Protein AF-A0A3M1RI62-F1 (afdb_monomer)

Radius of gyration: 38.73 Å; Cα contacts (8 Å, |Δi|>4): 9; chains: 1; bounding box: 64×18×113 Å

Solvent-accessible surface area (backbone atoms only — not comparable to full-atom values): 6321 Å² total; per-residue (Å²): 114,68,69,62,51,54,53,49,51,53,51,50,53,51,52,52,53,52,50,53,51,50,51,52,50,46,65,70,42,49,65,57,56,53,47,48,55,53,47,53,53,50,50,52,55,50,50,55,50,49,52,53,49,50,53,52,48,51,54,48,51,54,51,52,51,51,50,50,51,51,52,52,52,51,50,50,54,51,50,52,54,50,50,62,62,50,67,80,51,90,53,68,67,59,55,54,52,48,54,50,53,53,50,52,52,50,51,53,51,50,52,67,73,76,107

Secondary structure (DSSP, 8-state):
-HHHHHHHHHHHHHHHHHHHHHHHHHHHHHHHHHHHHHHHHHHHHHHHHHHHHHHHHHHHHHHHHHHHHHHHHHHHHHHHHHHHHHTT---HHHHHHHHHHHHHHHHHHHHHHH-

Foldseek 3Di:
DVVVVVVVVVVVVVVVVVVVVVVVVCVVCVVVVVVVVVVVVVVVVVVVVVVVVVVVVVVVVVVLVVVLVVLVVVLVVVLVVLCVVCVPPPDPVSVVVSVVVNVVVVVVSVVSVVD

Structure (mmCIF, N/CA/C/O backbone):
data_AF-A0A3M1RI62-F1
#
_entry.id   AF-A0A3M1RI62-F1
#
loop_
_atom_site.group_PDB
_atom_site.id
_atom_site.type_symbol
_atom_site.label_atom_id
_atom_site.label_alt_id
_atom_site.label_comp_id
_atom_site.label_asym_id
_atom_site.label_entity_id
_atom_site.label_seq_id
_atom_site.pdbx_PDB_ins_code
_atom_site.Cartn_x
_atom_site.Cartn_y
_atom_site.Cartn_z
_atom_site.occupancy
_atom_site.B_iso_or_equiv
_atom_site.auth_seq_id
_atom_site.auth_comp_id
_atom_site.auth_asym_id
_atom_site.auth_atom_id
_atom_site.pdbx_PDB_model_num
ATOM 1 N N . MET A 1 1 ? -26.015 2.268 71.283 1.00 56.44 1 MET A N 1
ATOM 2 C CA . MET A 1 1 ? -26.265 1.114 70.390 1.00 56.44 1 MET A CA 1
ATOM 3 C C . MET A 1 1 ? -27.209 1.499 69.253 1.00 56.44 1 MET A C 1
ATOM 5 O O . MET A 1 1 ? -26.842 1.216 68.130 1.00 56.44 1 MET A O 1
ATOM 9 N N . ALA A 1 2 ? -28.299 2.242 69.504 1.00 60.59 2 ALA A N 1
ATOM 10 C CA . ALA A 1 2 ? -29.226 2.716 68.461 1.00 60.59 2 ALA A CA 1
ATOM 11 C C . ALA A 1 2 ? -28.600 3.607 67.356 1.00 60.59 2 ALA A C 1
ATOM 13 O O . ALA A 1 2 ? -28.844 3.355 66.186 1.00 60.59 2 ALA A O 1
ATOM 14 N N . GLU A 1 3 ? -27.728 4.571 67.689 1.00 62.69 3 GLU A N 1
ATOM 15 C CA . GLU A 1 3 ? -27.076 5.448 66.684 1.00 62.69 3 GLU A CA 1
ATOM 16 C C . GLU A 1 3 ? -26.204 4.694 65.666 1.00 62.69 3 GLU A C 1
ATOM 18 O O . GLU A 1 3 ? -26.090 5.096 64.516 1.00 62.69 3 GLU A O 1
ATOM 23 N N . VAL A 1 4 ? -25.572 3.591 66.075 1.00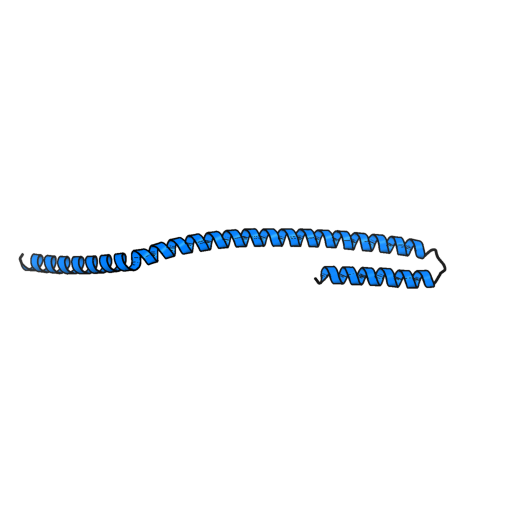 68.50 4 VAL A N 1
ATOM 24 C CA . VAL A 1 4 ? -24.705 2.801 65.181 1.00 68.50 4 VAL A CA 1
ATOM 25 C C . VAL A 1 4 ? -25.543 1.992 64.190 1.00 68.50 4 VAL A C 1
ATOM 27 O O . VAL A 1 4 ? -25.108 1.734 63.072 1.00 68.50 4 VAL A O 1
ATOM 30 N N . GLU A 1 5 ? -26.743 1.595 64.604 1.00 70.44 5 GLU A N 1
ATOM 31 C CA . GLU A 1 5 ? -27.704 0.863 63.783 1.00 70.44 5 GLU A CA 1
ATOM 32 C C . GLU A 1 5 ? -28.354 1.794 62.752 1.00 70.4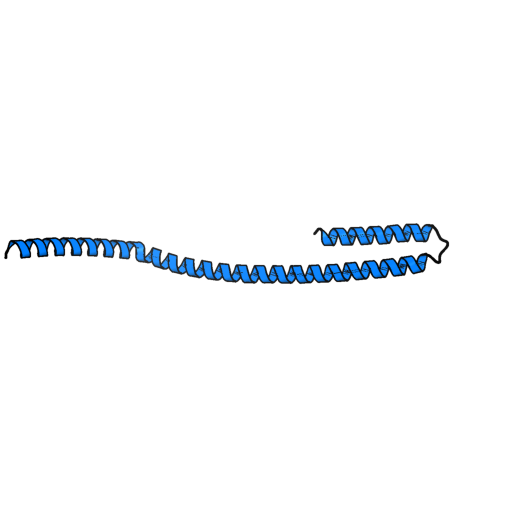4 5 GLU A C 1
ATOM 34 O O . GLU A 1 5 ? -28.408 1.457 61.576 1.00 70.44 5 GLU A O 1
ATOM 39 N N . GLU A 1 6 ? -28.696 3.016 63.160 1.00 72.56 6 GLU A N 1
ATOM 40 C CA . GLU A 1 6 ? -29.266 4.047 62.287 1.00 72.56 6 GLU A CA 1
ATOM 41 C C . GLU A 1 6 ? -28.271 4.514 61.204 1.00 72.56 6 GLU A C 1
ATOM 43 O O . GLU A 1 6 ? -28.617 4.570 60.026 1.00 72.56 6 GLU A O 1
ATOM 48 N N . ILE A 1 7 ? -26.997 4.728 61.565 1.00 76.81 7 ILE A N 1
ATOM 49 C CA . ILE A 1 7 ? -25.925 5.048 60.600 1.00 76.81 7 ILE A CA 1
ATOM 50 C C . ILE A 1 7 ? -25.687 3.884 59.629 1.00 76.81 7 ILE A C 1
ATOM 52 O O . ILE A 1 7 ? -25.430 4.091 58.444 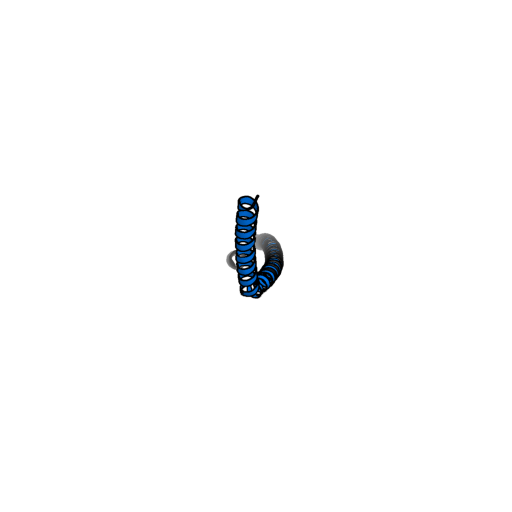1.00 76.81 7 ILE A O 1
ATOM 56 N N . LYS A 1 8 ? -25.751 2.640 60.115 1.00 81.81 8 LYS A N 1
ATOM 57 C CA . LYS A 1 8 ? -25.577 1.454 59.272 1.00 81.81 8 LYS A CA 1
ATOM 58 C C . LYS A 1 8 ? -26.711 1.336 58.251 1.00 81.81 8 LYS A C 1
ATOM 60 O O . LYS A 1 8 ? -26.431 1.043 57.091 1.00 81.81 8 LYS A O 1
ATOM 65 N N . ASP A 1 9 ? -27.948 1.584 58.662 1.00 85.06 9 ASP A N 1
ATOM 66 C CA . ASP A 1 9 ? -29.113 1.515 57.780 1.00 85.06 9 ASP A CA 1
ATOM 67 C C . ASP A 1 9 ? -29.098 2.640 56.731 1.00 85.06 9 ASP A C 1
ATOM 69 O O . ASP A 1 9 ? -29.396 2.396 55.562 1.00 85.06 9 ASP A O 1
ATOM 73 N N . GLU A 1 10 ? -28.647 3.844 57.096 1.00 83.75 10 GLU A N 1
ATOM 74 C CA . GLU A 1 10 ? -28.483 4.966 56.161 1.00 83.75 10 GLU A CA 1
ATOM 75 C C . GLU A 1 10 ? -27.386 4.696 55.111 1.00 83.75 10 GLU A C 1
ATOM 77 O O . GLU A 1 10 ? -27.559 4.967 53.916 1.00 83.75 10 GLU A O 1
ATOM 82 N N . VAL A 1 11 ? -26.271 4.084 55.526 1.00 85.50 11 VAL A N 1
ATOM 83 C CA . VAL A 1 11 ? -25.201 3.659 54.611 1.00 85.50 11 VAL A CA 1
ATOM 84 C C . VAL A 1 11 ? -25.682 2.545 53.680 1.00 85.50 11 VAL A C 1
ATOM 86 O O . VAL A 1 11 ? -25.405 2.602 52.483 1.00 85.50 11 VAL A O 1
ATOM 89 N N . ILE A 1 12 ? -26.425 1.557 54.190 1.00 88.50 12 ILE A N 1
ATOM 90 C CA . ILE A 1 12 ? -26.996 0.480 53.366 1.00 88.50 12 ILE A CA 1
ATOM 91 C C . ILE A 1 12 ? -27.954 1.061 52.322 1.00 88.50 12 ILE A C 1
ATOM 93 O O . ILE A 1 12 ? -27.798 0.764 51.140 1.00 88.50 12 ILE A O 1
ATOM 97 N N . ALA A 1 13 ? -28.863 1.952 52.721 1.00 87.88 13 ALA A N 1
ATOM 98 C CA . ALA A 1 13 ? -29.809 2.586 51.805 1.00 87.88 13 ALA A CA 1
ATOM 99 C C . ALA A 1 13 ? -29.108 3.415 50.713 1.00 87.88 13 ALA A C 1
ATOM 101 O O . ALA A 1 13 ? -29.527 3.419 49.553 1.00 87.88 13 ALA A O 1
ATOM 102 N N . THR A 1 14 ? -28.012 4.095 51.062 1.00 87.81 14 THR A N 1
ATOM 103 C CA . THR A 1 14 ? -27.213 4.865 50.098 1.00 87.81 14 THR A CA 1
ATOM 104 C C . THR A 1 14 ? -26.529 3.944 49.088 1.00 87.81 14 THR A C 1
ATOM 106 O O . THR A 1 14 ? -26.591 4.190 47.884 1.00 87.81 14 THR A O 1
ATOM 109 N N . VAL A 1 15 ? -25.928 2.848 49.558 1.00 87.62 15 VAL A N 1
ATOM 110 C CA . VAL A 1 15 ? -25.258 1.864 48.696 1.00 87.62 15 VAL A CA 1
ATOM 111 C C . VAL A 1 15 ? -26.256 1.141 47.790 1.00 87.62 15 VAL A C 1
ATOM 113 O O . VAL A 1 15 ? -25.958 0.934 46.618 1.00 87.62 15 VAL A O 1
ATOM 116 N N . GLU A 1 16 ? -27.443 0.789 48.288 1.00 91.50 16 GLU A N 1
ATOM 117 C CA . GLU A 1 16 ? -28.508 0.177 47.481 1.00 91.50 16 GLU A CA 1
ATOM 118 C C . GLU A 1 16 ? -28.995 1.124 46.376 1.00 91.50 16 GLU A C 1
ATOM 120 O O . GLU A 1 16 ? -29.100 0.721 45.218 1.00 91.50 16 GLU A O 1
ATOM 125 N N . SER A 1 17 ? -29.191 2.406 46.697 1.00 90.19 17 SER A N 1
ATOM 126 C CA . SER A 1 17 ? -29.557 3.442 45.722 1.00 90.19 17 SER A CA 1
ATOM 127 C C . SER A 1 17 ? -28.498 3.620 44.627 1.00 90.19 17 SER A C 1
ATOM 129 O O . SER A 1 17 ? -28.816 3.700 43.435 1.00 90.19 17 SER A O 1
ATOM 131 N N . GLU A 1 18 ? -27.218 3.644 45.005 1.00 90.25 18 GLU A N 1
ATOM 132 C CA . GLU A 1 18 ? -26.122 3.708 44.039 1.00 90.25 18 GLU A CA 1
ATOM 133 C C . GLU A 1 18 ? -26.051 2.445 43.175 1.00 90.25 18 GLU A C 1
ATOM 135 O O . GLU A 1 18 ? -25.840 2.543 41.964 1.00 90.25 18 GLU A O 1
ATOM 140 N N . LEU A 1 19 ? -26.264 1.267 43.766 1.00 91.69 19 LEU A N 1
ATOM 141 C CA . LEU A 1 19 ? -26.280 -0.004 43.047 1.00 91.69 19 LEU A CA 1
ATOM 142 C C . LEU A 1 19 ? -27.388 -0.025 41.986 1.00 91.69 19 LEU A C 1
ATOM 144 O O . LEU A 1 19 ? -27.122 -0.369 40.834 1.00 91.69 19 LEU A O 1
ATOM 148 N N . ASP A 1 20 ? -28.594 0.418 42.342 1.00 90.00 20 ASP A N 1
ATOM 149 C CA . ASP A 1 20 ? -29.734 0.521 41.429 1.00 90.00 20 ASP A CA 1
ATOM 150 C C . ASP A 1 20 ? -29.465 1.519 40.291 1.00 90.00 20 ASP A C 1
ATOM 152 O O . ASP A 1 20 ? -29.777 1.260 39.119 1.00 90.00 20 ASP A O 1
ATOM 156 N N . ALA A 1 21 ? -28.830 2.654 40.603 1.00 89.06 21 ALA A N 1
ATOM 157 C CA . ALA A 1 21 ? -28.424 3.640 39.606 1.00 89.06 21 ALA A CA 1
ATOM 158 C C . ALA A 1 21 ? -27.394 3.058 38.621 1.00 89.06 21 ALA A C 1
ATOM 160 O O . ALA A 1 21 ? -27.521 3.237 37.402 1.00 89.06 21 ALA A O 1
ATOM 161 N N . TRP A 1 22 ? -26.412 2.311 39.128 1.00 87.12 22 TRP A N 1
ATOM 162 C CA . TRP A 1 22 ? -25.428 1.601 38.314 1.00 87.12 22 TRP A CA 1
ATOM 163 C C . TRP A 1 22 ? -26.059 0.493 37.471 1.00 87.12 22 TRP A C 1
ATOM 165 O O . TRP A 1 22 ? -25.710 0.345 36.297 1.00 87.12 22 TRP A O 1
ATOM 175 N N . GLU A 1 23 ? -27.017 -0.258 38.013 1.00 89.44 23 GLU A N 1
ATOM 176 C CA . GLU A 1 23 ? -27.694 -1.328 37.283 1.00 89.44 23 GLU A CA 1
ATOM 177 C C . GLU A 1 23 ? -28.556 -0.768 36.140 1.00 89.44 23 GLU A C 1
ATOM 179 O O . GLU A 1 23 ? -28.533 -1.281 35.015 1.00 89.44 23 GLU A O 1
ATOM 184 N N . SER A 1 24 ? -29.257 0.340 36.392 1.00 87.25 24 SER A N 1
ATOM 185 C CA . SER A 1 24 ? -30.007 1.105 35.391 1.00 87.25 24 SER A CA 1
ATOM 186 C C . SER A 1 24 ? -29.098 1.636 34.280 1.00 87.25 24 SER A C 1
ATOM 188 O O . SER A 1 24 ? -29.374 1.437 33.089 1.00 87.25 24 SER A O 1
ATOM 190 N N . PHE A 1 25 ? -27.970 2.248 34.656 1.00 85.38 25 PHE A N 1
ATOM 191 C CA . PHE A 1 25 ? -26.964 2.732 33.715 1.00 85.38 25 PHE A CA 1
ATOM 192 C C . PHE A 1 25 ? -26.423 1.587 32.852 1.00 85.38 25 PHE A C 1
ATOM 194 O O . PHE A 1 25 ? -26.450 1.664 31.620 1.00 85.38 25 PHE A O 1
ATOM 201 N N . TYR A 1 26 ? -26.016 0.481 33.475 1.00 84.62 26 TYR A N 1
ATOM 202 C CA . TYR A 1 26 ? -25.519 -0.686 32.760 1.00 84.62 26 TYR A CA 1
ATOM 203 C C . TYR A 1 26 ? -26.571 -1.243 31.800 1.00 84.62 26 TYR A C 1
ATOM 205 O O . TYR A 1 26 ? -26.269 -1.450 30.628 1.00 84.62 26 TYR A O 1
ATOM 213 N N . ARG A 1 27 ? -27.827 -1.423 32.227 1.00 85.94 27 ARG A N 1
ATOM 214 C CA . ARG A 1 27 ? -28.907 -1.911 31.348 1.00 85.94 27 ARG A CA 1
ATOM 215 C C . ARG A 1 27 ? -29.141 -0.995 30.148 1.00 85.94 27 ARG A C 1
ATOM 217 O O . ARG A 1 27 ? -29.365 -1.501 29.046 1.00 85.94 27 ARG A O 1
ATOM 224 N N . LYS A 1 28 ? -29.057 0.324 30.341 1.00 87.88 28 LYS A N 1
ATOM 225 C CA . LYS A 1 28 ? -29.225 1.319 29.274 1.00 87.88 28 LYS A CA 1
ATOM 226 C C . LYS A 1 28 ? -28.106 1.242 28.235 1.00 87.88 28 LYS A C 1
ATOM 228 O O . LYS A 1 28 ? -28.396 1.246 27.041 1.00 87.88 28 LYS A O 1
ATOM 233 N N . PHE A 1 29 ? -26.856 1.111 28.674 1.00 85.25 29 PHE A N 1
ATOM 234 C CA . PHE A 1 29 ? -25.683 1.156 27.793 1.00 85.25 29 PHE A CA 1
ATOM 235 C C . PHE A 1 29 ? -25.125 -0.218 27.403 1.00 85.25 29 PHE A C 1
ATOM 237 O O . PHE A 1 29 ? -24.249 -0.301 26.546 1.00 85.25 29 PHE A O 1
ATOM 244 N N . LYS A 1 30 ? -25.653 -1.322 27.946 1.00 85.06 30 LYS A N 1
ATOM 245 C CA . LYS A 1 30 ? -25.214 -2.701 27.653 1.00 85.06 30 LYS A CA 1
ATOM 2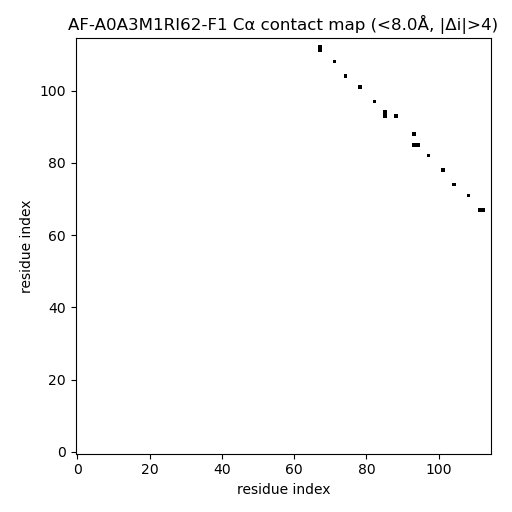46 C C . LYS A 1 30 ? -25.117 -2.992 26.155 1.00 85.06 30 LYS A C 1
ATOM 248 O O . LYS A 1 30 ? -24.183 -3.651 25.706 1.00 85.06 30 LYS A O 1
ATOM 253 N N . LYS A 1 31 ? -26.086 -2.501 25.376 1.00 82.38 31 LYS A N 1
ATOM 254 C CA . LYS A 1 31 ? -2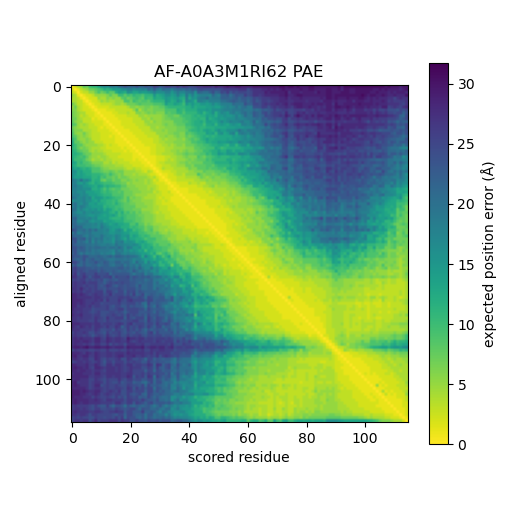6.102 -2.668 23.915 1.00 82.38 31 LYS A CA 1
ATOM 255 C C . LYS A 1 31 ? -24.998 -1.869 23.224 1.00 82.38 31 LYS A C 1
ATOM 257 O O . LYS A 1 31 ? -24.465 -2.341 22.228 1.00 82.38 31 LYS A O 1
ATOM 262 N N . ASP A 1 32 ? -24.652 -0.697 23.740 1.00 84.00 32 ASP A N 1
ATOM 263 C CA . ASP A 1 32 ? -23.594 0.135 23.171 1.00 84.00 32 ASP A CA 1
ATOM 264 C C . ASP A 1 32 ? -22.211 -0.434 23.504 1.00 84.00 32 ASP A C 1
ATOM 266 O O . ASP A 1 32 ? -21.364 -0.497 22.620 1.00 84.00 32 ASP A O 1
ATOM 270 N N . TYR A 1 33 ? -22.015 -0.997 24.701 1.00 80.81 33 TYR A N 1
ATOM 271 C CA . TYR A 1 33 ? -20.803 -1.763 25.023 1.00 80.81 33 TYR A CA 1
ATOM 272 C C . TYR A 1 33 ? -20.616 -2.990 24.120 1.00 80.81 33 TYR A C 1
ATOM 274 O O . TYR A 1 33 ? -19.505 -3.260 23.667 1.00 80.81 33 TYR A O 1
ATOM 282 N N . ALA A 1 34 ? -21.698 -3.709 23.802 1.00 83.00 34 ALA A N 1
ATOM 283 C CA . ALA A 1 34 ? -21.631 -4.822 22.856 1.00 83.00 34 ALA A CA 1
ATOM 284 C C . ALA A 1 34 ? -21.217 -4.358 21.446 1.00 83.00 34 ALA A C 1
ATOM 286 O O . ALA A 1 34 ? -20.385 -5.001 20.809 1.00 83.00 34 ALA A O 1
ATOM 287 N N . LYS A 1 35 ? -21.737 -3.211 20.985 1.00 87.50 35 LYS A N 1
ATOM 288 C CA . LYS A 1 35 ? -21.332 -2.606 19.706 1.00 87.50 35 LYS A CA 1
ATOM 289 C C . LYS A 1 35 ? -19.877 -2.145 19.710 1.00 87.50 35 LYS A C 1
ATOM 291 O O . LYS A 1 35 ? -19.213 -2.287 18.694 1.00 87.50 35 LYS A O 1
ATOM 296 N N . ILE A 1 36 ? -19.375 -1.609 20.825 1.00 87.75 36 ILE A N 1
ATOM 297 C CA . ILE A 1 36 ? -17.963 -1.211 20.949 1.00 87.75 36 ILE A CA 1
ATOM 298 C C . ILE A 1 36 ? -17.060 -2.423 20.722 1.00 87.75 36 ILE A C 1
ATOM 300 O O . ILE A 1 36 ? -16.171 -2.357 19.882 1.00 87.75 36 ILE A O 1
ATOM 304 N N . SER A 1 37 ? -17.346 -3.552 21.375 1.00 86.50 37 SER A N 1
ATOM 305 C CA . SER A 1 37 ? -16.573 -4.784 21.177 1.00 86.50 37 SER A CA 1
ATOM 306 C C . SER A 1 37 ? -16.638 -5.300 19.731 1.00 86.50 3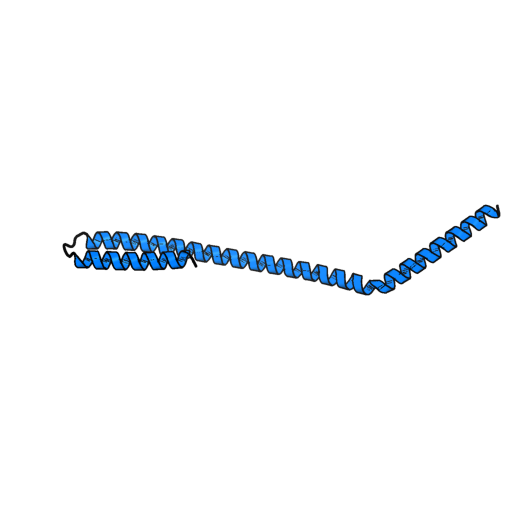7 SER A C 1
ATOM 308 O O . SER A 1 37 ? -15.635 -5.759 19.182 1.00 86.50 37 SER A O 1
ATOM 310 N N . GLU A 1 38 ? -17.799 -5.191 19.079 1.00 90.44 38 GLU A N 1
ATOM 311 C CA . GLU A 1 38 ? -17.947 -5.535 17.662 1.00 90.44 38 GLU A CA 1
ATOM 312 C C . GLU A 1 38 ? -17.116 -4.609 16.757 1.00 90.44 38 GLU A C 1
ATOM 314 O O . GLU A 1 38 ? -16.432 -5.082 15.846 1.00 90.44 38 GLU A O 1
ATOM 319 N N . TYR A 1 39 ? -17.121 -3.301 17.027 1.00 92.12 39 TYR A N 1
ATOM 320 C CA . TYR A 1 39 ? -16.321 -2.334 16.280 1.00 92.12 39 TYR A CA 1
ATOM 321 C C . TYR A 1 39 ? -14.823 -2.518 16.500 1.00 92.12 39 TYR A C 1
ATOM 323 O O . TYR A 1 39 ? -14.080 -2.469 15.527 1.00 92.12 39 TYR A O 1
ATOM 331 N N . GLU A 1 40 ? -14.371 -2.789 17.723 1.00 92.38 40 GLU A N 1
ATOM 332 C CA . GLU A 1 40 ? -12.966 -3.101 18.011 1.00 92.38 40 GLU A CA 1
ATOM 333 C C . GLU A 1 40 ? -12.497 -4.325 17.223 1.00 92.38 40 GLU A C 1
ATOM 335 O O . GLU A 1 40 ? -11.439 -4.300 16.590 1.00 92.38 40 GLU A O 1
ATOM 340 N N . LYS A 1 41 ? -13.318 -5.381 17.187 1.00 93.75 41 LYS A N 1
ATOM 341 C CA . LYS A 1 41 ? -13.025 -6.568 16.383 1.00 93.75 41 LYS A CA 1
ATOM 342 C C . LYS A 1 41 ? -12.920 -6.220 14.897 1.00 93.75 41 LYS A C 1
ATOM 344 O O . LYS A 1 41 ? -11.989 -6.662 14.230 1.00 93.75 41 LYS A O 1
ATOM 349 N N . ARG A 1 42 ? -13.839 -5.396 14.391 1.00 92.81 42 ARG A N 1
ATOM 350 C CA . ARG A 1 42 ? -13.858 -4.994 12.983 1.00 92.81 42 ARG A CA 1
ATOM 351 C C . ARG A 1 42 ? -12.701 -4.072 12.606 1.00 92.81 42 ARG A C 1
ATOM 353 O O . ARG A 1 42 ? -12.178 -4.193 11.505 1.00 92.81 42 ARG A O 1
ATOM 360 N N . ILE A 1 43 ? -12.279 -3.184 13.506 1.00 93.31 43 ILE A N 1
ATOM 361 C CA . ILE A 1 43 ? -11.074 -2.363 13.336 1.00 93.31 43 ILE A CA 1
ATOM 362 C C . ILE A 1 43 ? -9.861 -3.276 13.193 1.00 93.31 43 ILE A C 1
ATOM 364 O O . ILE A 1 43 ? -9.129 -3.146 12.219 1.00 93.31 43 ILE A O 1
ATOM 368 N N . LYS A 1 44 ? -9.708 -4.257 14.086 1.00 93.69 44 LYS A N 1
ATOM 369 C CA . LYS A 1 44 ? -8.592 -5.204 14.029 1.00 93.69 44 LYS A CA 1
ATOM 370 C C . LYS A 1 44 ? -8.567 -6.009 12.724 1.00 93.69 44 LYS A C 1
ATOM 372 O O . LYS A 1 44 ? -7.515 -6.166 12.115 1.00 93.69 44 LYS A O 1
ATOM 377 N N . GLU A 1 45 ? -9.723 -6.490 12.267 1.00 93.38 45 GLU A N 1
ATOM 378 C CA . GLU A 1 45 ? -9.839 -7.185 10.975 1.00 93.38 45 GLU A CA 1
ATOM 379 C C . GLU A 1 45 ? -9.417 -6.279 9.804 1.00 93.38 45 GLU A C 1
ATOM 381 O O . GLU A 1 45 ? -8.670 -6.704 8.922 1.00 93.38 45 GLU A O 1
ATOM 386 N N . LEU A 1 46 ? -9.844 -5.012 9.813 1.00 91.56 46 LEU A N 1
ATOM 387 C CA .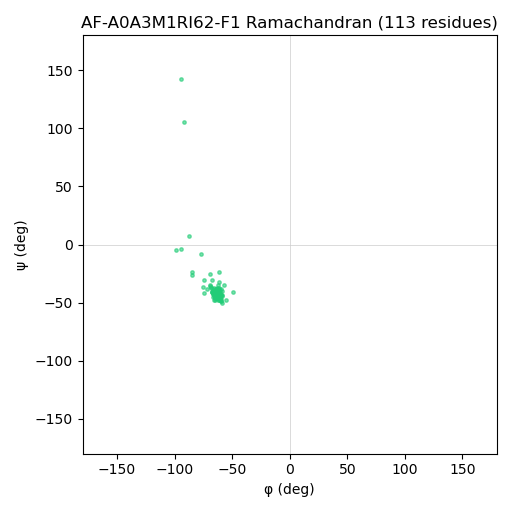 LEU A 1 46 ? -9.483 -4.035 8.782 1.00 91.56 46 LEU A CA 1
ATOM 388 C C . LEU A 1 46 ? -7.997 -3.652 8.818 1.00 91.56 46 LEU A C 1
ATOM 390 O O . LEU A 1 46 ? -7.397 -3.461 7.760 1.00 91.56 46 LEU A O 1
ATOM 394 N N . GLU A 1 47 ? -7.394 -3.554 10.002 1.00 93.25 47 GLU A N 1
ATOM 395 C CA . GLU A 1 47 ? -5.957 -3.312 10.170 1.00 93.25 47 GLU A CA 1
ATOM 396 C C . GLU A 1 47 ? -5.131 -4.467 9.591 1.00 93.25 47 GLU A C 1
ATOM 398 O O . GLU A 1 47 ? -4.210 -4.232 8.805 1.00 93.25 47 GLU A O 1
ATOM 403 N N . GLU A 1 48 ? -5.510 -5.716 9.880 1.00 92.44 48 GLU A N 1
ATOM 404 C CA . GLU A 1 48 ? -4.859 -6.895 9.299 1.00 92.44 48 GLU A CA 1
ATOM 405 C C . GLU A 1 48 ? -5.014 -6.950 7.768 1.00 92.44 48 GLU A C 1
ATOM 407 O O . GLU A 1 48 ? -4.090 -7.345 7.048 1.00 92.44 48 GLU A O 1
ATOM 412 N N . GLU A 1 49 ? -6.178 -6.567 7.235 1.00 91.00 49 GLU A N 1
ATOM 413 C CA . GLU A 1 49 ? -6.387 -6.473 5.787 1.00 91.00 49 GLU A CA 1
ATOM 414 C C . GLU A 1 49 ? -5.539 -5.372 5.142 1.00 91.00 49 GLU A C 1
ATOM 416 O O . GLU A 1 49 ? -4.993 -5.579 4.051 1.00 91.00 49 GLU A O 1
ATOM 421 N N . LEU A 1 50 ? -5.408 -4.217 5.797 1.00 90.12 50 LEU A N 1
ATOM 422 C CA . LEU A 1 50 ? -4.560 -3.118 5.341 1.00 90.12 50 LEU A CA 1
ATOM 423 C C . LEU A 1 50 ? -3.093 -3.535 5.298 1.00 90.12 50 LEU A C 1
ATOM 425 O O . LEU A 1 50 ? -2.437 -3.315 4.282 1.00 90.12 50 LEU A O 1
ATOM 429 N N . GLU A 1 51 ? -2.595 -4.200 6.338 1.00 90.56 51 GLU A N 1
ATOM 430 C CA . GLU A 1 51 ? -1.216 -4.690 6.390 1.00 90.56 51 GLU A CA 1
ATOM 431 C C . GLU A 1 51 ? -0.937 -5.723 5.283 1.00 90.56 51 GLU A C 1
ATOM 433 O O . GLU A 1 51 ? 0.067 -5.651 4.562 1.00 90.56 51 GLU A O 1
ATOM 438 N N . LYS A 1 52 ? -1.877 -6.649 5.053 1.00 87.94 52 LYS A N 1
ATOM 439 C CA . LYS A 1 52 ? -1.802 -7.600 3.932 1.00 87.94 52 LYS A CA 1
ATOM 440 C C . LYS A 1 52 ? -1.784 -6.885 2.583 1.00 87.94 52 LYS A C 1
ATOM 442 O O . LYS A 1 52 ? -0.995 -7.247 1.713 1.00 87.94 52 LYS A O 1
ATOM 447 N N . ARG A 1 53 ? -2.617 -5.862 2.381 1.00 87.31 53 ARG A N 1
ATOM 448 C CA . ARG A 1 53 ? -2.618 -5.091 1.127 1.00 87.31 53 ARG A CA 1
ATOM 449 C C . ARG A 1 53 ? -1.326 -4.302 0.943 1.00 87.31 53 ARG A C 1
ATOM 451 O O . ARG A 1 53 ? -0.776 -4.327 -0.156 1.00 87.31 53 ARG A O 1
ATOM 458 N N . ASP A 1 54 ? -0.821 -3.666 1.993 1.00 89.25 54 ASP A N 1
ATOM 459 C CA . ASP A 1 54 ? 0.418 -2.889 1.946 1.00 89.25 54 ASP A CA 1
ATOM 460 C C . ASP A 1 54 ? 1.624 -3.779 1.608 1.00 89.25 54 ASP A C 1
ATOM 462 O O . ASP A 1 54 ? 2.412 -3.465 0.715 1.00 89.25 54 ASP A O 1
ATOM 466 N N . SER A 1 55 ? 1.714 -4.965 2.220 1.00 88.56 55 SER A N 1
ATOM 467 C CA . SER A 1 55 ? 2.761 -5.942 1.888 1.00 88.56 55 SER A CA 1
ATOM 468 C C . SER A 1 55 ? 2.688 -6.428 0.432 1.00 88.56 55 SER A C 1
ATOM 470 O O . SER A 1 55 ? 3.719 -6.551 -0.235 1.00 88.56 55 SER A O 1
ATOM 472 N N . LEU A 1 56 ? 1.483 -6.647 -0.110 1.00 87.44 56 LEU A N 1
ATOM 473 C CA . LEU A 1 56 ? 1.296 -7.010 -1.518 1.00 87.44 56 LEU A CA 1
ATOM 474 C C . LEU A 1 56 ? 1.708 -5.879 -2.467 1.00 87.44 56 LEU A C 1
ATOM 476 O O . LEU A 1 56 ? 2.321 -6.152 -3.502 1.00 87.44 56 LEU A O 1
ATOM 480 N N . VAL A 1 57 ? 1.391 -4.628 -2.127 1.00 87.00 57 VAL A N 1
ATOM 481 C CA . VAL A 1 57 ? 1.798 -3.449 -2.906 1.00 87.00 57 VAL A CA 1
ATOM 482 C C . VAL A 1 57 ? 3.316 -3.297 -2.882 1.00 87.00 57 VAL A C 1
ATOM 484 O O . VAL A 1 57 ? 3.921 -3.199 -3.948 1.00 87.00 57 VAL A O 1
ATOM 487 N N . LYS A 1 58 ? 3.951 -3.387 -1.708 1.00 86.38 58 LYS A N 1
ATOM 488 C CA . LYS A 1 58 ? 5.417 -3.363 -1.569 1.00 86.38 58 LYS A CA 1
ATOM 489 C C . LYS A 1 58 ? 6.087 -4.440 -2.417 1.00 86.38 58 LYS A C 1
ATOM 491 O O . LYS A 1 58 ? 6.981 -4.134 -3.198 1.00 86.38 58 LYS A O 1
ATOM 496 N N . LYS A 1 59 ? 5.595 -5.680 -2.355 1.00 86.38 59 LYS A N 1
ATOM 497 C CA . LYS A 1 59 ? 6.136 -6.793 -3.149 1.00 86.38 59 LYS A CA 1
ATOM 498 C C . LYS A 1 59 ? 5.984 -6.576 -4.658 1.00 86.38 59 LYS A C 1
ATOM 500 O O . LYS A 1 59 ? 6.867 -6.959 -5.427 1.00 86.38 59 LYS A O 1
ATOM 505 N N . LYS A 1 60 ? 4.871 -5.981 -5.107 1.00 85.56 60 LYS A N 1
ATOM 506 C CA . LYS A 1 60 ? 4.692 -5.604 -6.519 1.00 85.56 60 LYS A CA 1
ATOM 507 C C . LYS A 1 60 ? 5.679 -4.516 -6.931 1.00 85.56 60 LYS A C 1
ATOM 509 O O . LYS A 1 60 ? 6.357 -4.700 -7.937 1.00 85.56 60 LYS A O 1
ATOM 514 N N . LEU A 1 61 ? 5.812 -3.461 -6.128 1.00 84.50 61 LEU A N 1
ATOM 515 C CA . LEU A 1 61 ? 6.753 -2.368 -6.378 1.00 84.50 61 LEU A CA 1
ATOM 516 C C . LEU A 1 61 ? 8.200 -2.868 -6.442 1.00 84.50 61 LEU A C 1
ATOM 518 O O . LEU A 1 61 ? 8.933 -2.504 -7.355 1.00 84.50 61 LEU A O 1
ATOM 522 N N . GLU A 1 62 ? 8.615 -3.752 -5.534 1.00 85.56 62 GLU A N 1
ATOM 523 C CA . GLU A 1 62 ? 9.950 -4.363 -5.568 1.00 85.56 62 GLU A CA 1
ATOM 524 C C . GLU A 1 62 ? 10.180 -5.182 -6.843 1.00 85.56 62 GLU A C 1
ATOM 526 O O . GLU A 1 62 ? 11.235 -5.071 -7.471 1.00 85.56 62 GLU A O 1
ATOM 531 N N . LYS A 1 63 ? 9.186 -5.973 -7.267 1.00 87.69 63 LYS A N 1
ATOM 532 C CA . LYS A 1 63 ? 9.269 -6.768 -8.499 1.00 87.69 63 LYS A CA 1
ATOM 533 C C . LYS A 1 63 ? 9.354 -5.883 -9.744 1.00 87.69 63 LYS A C 1
ATOM 535 O O . LYS A 1 63 ? 10.168 -6.154 -10.626 1.00 87.69 63 LYS A O 1
ATOM 540 N N . GLU A 1 64 ? 8.529 -4.843 -9.824 1.00 84.44 64 GLU A N 1
ATOM 541 C CA . GLU A 1 64 ? 8.535 -3.884 -10.933 1.00 84.44 64 GLU A CA 1
ATOM 542 C C . GLU A 1 64 ? 9.867 -3.130 -10.997 1.00 84.44 64 GLU A C 1
ATOM 544 O O . GLU A 1 64 ? 10.485 -3.061 -12.060 1.00 84.44 64 GLU A O 1
ATOM 549 N N . ARG A 1 65 ? 10.387 -2.682 -9.850 1.00 85.62 65 ARG A N 1
ATOM 550 C CA . ARG A 1 65 ? 11.690 -2.012 -9.750 1.00 85.62 65 ARG A CA 1
ATOM 551 C C . ARG A 1 65 ? 12.847 -2.930 -10.149 1.00 85.62 65 ARG A C 1
ATOM 553 O O . ARG A 1 65 ? 13.738 -2.508 -10.883 1.00 85.62 65 ARG A O 1
ATOM 560 N N . GLY A 1 66 ? 12.814 -4.196 -9.730 1.00 86.75 66 GLY A N 1
ATOM 561 C CA . GLY A 1 66 ? 13.774 -5.212 -10.167 1.00 86.75 66 GLY A CA 1
ATOM 562 C C . GLY A 1 66 ? 13.731 -5.443 -11.680 1.00 86.75 66 GLY A C 1
ATOM 563 O O . GLY A 1 66 ? 14.773 -5.478 -12.332 1.00 86.75 66 GLY A O 1
ATOM 564 N N . SER A 1 67 ? 12.532 -5.520 -12.264 1.00 88.12 67 SER A N 1
ATOM 565 C CA . SER A 1 67 ? 12.357 -5.639 -13.717 1.00 88.12 67 SER A CA 1
ATOM 566 C C . SER A 1 67 ? 12.891 -4.414 -14.470 1.00 88.12 67 SER A C 1
ATOM 568 O O . SER A 1 67 ? 13.549 -4.572 -15.498 1.00 88.12 67 SER A O 1
ATOM 570 N N . LEU A 1 68 ? 12.646 -3.200 -13.965 1.00 89.12 68 LEU A N 1
ATOM 571 C CA . LEU A 1 68 ? 13.155 -1.952 -14.546 1.00 89.12 68 LEU A CA 1
ATOM 572 C C . LEU A 1 68 ? 14.685 -1.900 -14.546 1.00 89.12 68 LEU A C 1
ATOM 574 O O . LEU A 1 68 ? 15.280 -1.493 -15.544 1.00 89.12 68 LEU A O 1
ATOM 578 N N . LEU A 1 69 ? 15.332 -2.358 -13.471 1.00 88.62 69 LEU A N 1
ATOM 579 C CA . LEU A 1 69 ? 16.793 -2.457 -13.403 1.00 88.62 69 LEU A CA 1
ATOM 580 C C . LEU A 1 69 ? 17.352 -3.419 -14.459 1.00 88.62 69 LEU A C 1
ATOM 582 O O . LEU A 1 69 ? 18.312 -3.071 -15.147 1.00 88.62 69 LEU A O 1
ATOM 586 N N . VAL A 1 70 ? 16.730 -4.590 -14.640 1.00 90.81 70 VAL A N 1
ATOM 587 C CA . VAL A 1 70 ? 17.144 -5.565 -15.666 1.00 90.81 70 VAL A CA 1
ATOM 588 C C . VAL A 1 70 ? 16.971 -4.990 -17.074 1.00 90.81 70 VAL A C 1
ATOM 590 O O . VAL A 1 70 ? 17.890 -5.085 -17.887 1.00 90.81 70 VAL A O 1
ATOM 593 N N . LEU A 1 71 ? 15.835 -4.344 -17.359 1.00 88.25 71 LEU A N 1
ATOM 594 C CA . LEU A 1 71 ? 15.581 -3.698 -18.652 1.00 88.25 71 LEU A CA 1
ATOM 595 C C . LEU A 1 71 ? 16.577 -2.569 -18.936 1.00 88.25 71 LEU A C 1
ATOM 597 O O . LEU A 1 71 ? 17.102 -2.477 -20.043 1.00 88.25 71 LEU A O 1
ATOM 601 N N . THR A 1 72 ? 16.878 -1.748 -17.928 1.00 90.19 72 THR A N 1
ATOM 602 C CA . THR A 1 72 ? 17.850 -0.651 -18.043 1.00 90.19 72 THR A CA 1
ATOM 603 C C . THR A 1 72 ? 19.252 -1.202 -18.317 1.00 90.19 72 THR A C 1
ATOM 605 O O . THR A 1 72 ? 19.930 -0.737 -19.231 1.00 90.19 72 THR A O 1
ATOM 608 N N . GLY A 1 73 ? 19.675 -2.240 -17.587 1.00 91.00 73 GLY A N 1
ATOM 609 C CA . GLY A 1 73 ? 20.963 -2.900 -17.808 1.00 91.00 73 GLY A CA 1
ATOM 610 C C . GLY A 1 73 ? 21.073 -3.536 -19.198 1.00 91.00 73 GLY A C 1
ATOM 611 O O . GLY A 1 73 ? 22.072 -3.335 -19.889 1.00 91.00 73 GLY A O 1
ATOM 612 N N . GLY A 1 74 ? 20.026 -4.237 -19.645 1.00 91.62 74 GLY A N 1
ATOM 613 C CA . GLY A 1 74 ? 19.963 -4.820 -20.988 1.00 91.62 74 GLY A CA 1
ATOM 614 C C . GLY A 1 74 ? 20.016 -3.764 -22.093 1.00 91.62 74 GLY A C 1
ATOM 615 O O . GLY A 1 74 ? 20.748 -3.928 -23.067 1.00 91.62 74 GLY A O 1
ATOM 616 N N . PHE A 1 75 ? 19.306 -2.647 -21.917 1.00 92.81 75 PHE A N 1
ATOM 617 C CA . PHE A 1 75 ? 19.336 -1.526 -22.853 1.00 92.81 75 PHE A CA 1
ATOM 618 C C . PHE A 1 75 ? 20.725 -0.889 -22.959 1.00 92.81 75 PHE A C 1
ATOM 620 O O . PHE A 1 75 ? 21.189 -0.622 -24.068 1.00 92.81 75 PHE A O 1
ATOM 627 N N . ILE A 1 76 ? 21.414 -0.680 -21.832 1.00 91.19 76 ILE A N 1
ATOM 628 C CA . ILE A 1 76 ? 22.780 -0.135 -21.823 1.00 91.19 76 ILE A CA 1
ATOM 629 C C . ILE A 1 76 ? 23.734 -1.089 -22.549 1.00 91.19 76 ILE A C 1
ATOM 631 O O . ILE A 1 76 ? 24.483 -0.654 -23.422 1.00 91.19 76 ILE A O 1
ATOM 635 N N . ALA A 1 77 ? 23.680 -2.390 -22.243 1.00 91.69 77 ALA A N 1
ATOM 636 C CA . ALA A 1 77 ? 24.527 -3.391 -22.890 1.00 91.69 77 ALA A CA 1
ATOM 637 C C . ALA A 1 77 ? 24.289 -3.457 -24.409 1.00 91.69 77 ALA A C 1
ATOM 639 O O . ALA A 1 77 ? 25.243 -3.428 -25.187 1.00 91.69 77 ALA A O 1
ATOM 640 N N . ALA A 1 78 ? 23.024 -3.476 -24.839 1.00 89.44 78 ALA A N 1
ATOM 641 C CA . ALA A 1 78 ? 22.663 -3.464 -26.253 1.00 89.44 78 ALA A CA 1
ATOM 642 C C . ALA A 1 78 ? 23.122 -2.175 -26.952 1.00 89.44 78 ALA A C 1
ATOM 644 O O . ALA A 1 78 ? 23.664 -2.237 -28.052 1.00 89.44 78 ALA A O 1
ATOM 645 N N . SER A 1 79 ? 22.969 -1.021 -26.296 1.00 89.44 79 SER A N 1
ATOM 646 C CA . SER A 1 79 ? 23.414 0.272 -26.827 1.00 89.44 79 SER A CA 1
ATOM 647 C C . SER A 1 79 ? 24.932 0.315 -27.012 1.00 89.44 79 SER A C 1
ATOM 649 O O . SER A 1 79 ? 25.408 0.774 -28.047 1.00 89.44 79 SER A O 1
ATOM 651 N N . LEU A 1 80 ? 25.703 -0.212 -26.056 1.00 89.75 80 LEU A N 1
ATOM 652 C CA . LEU A 1 80 ? 27.163 -0.289 -26.157 1.00 89.75 80 LEU A CA 1
ATOM 653 C C . LEU A 1 80 ? 27.618 -1.206 -27.299 1.00 89.75 80 LEU A C 1
ATOM 655 O O . LEU A 1 80 ? 28.476 -0.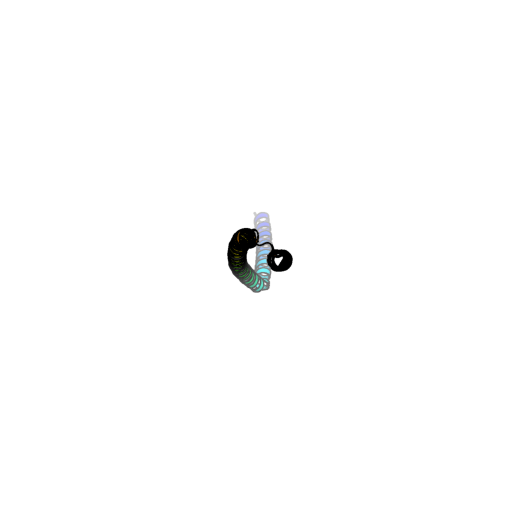809 -28.087 1.00 89.75 80 LEU A O 1
ATOM 659 N N . LEU A 1 81 ? 27.020 -2.396 -27.426 1.00 88.06 81 LEU A N 1
ATOM 660 C CA . LEU A 1 81 ? 27.309 -3.316 -28.533 1.00 88.06 81 LEU A CA 1
ATOM 661 C C . LEU A 1 81 ? 26.960 -2.693 -29.887 1.00 88.06 81 LEU A C 1
ATOM 663 O O . LEU A 1 81 ? 27.721 -2.808 -30.843 1.00 88.06 81 LEU A O 1
ATOM 667 N N . PHE A 1 82 ? 25.830 -1.995 -29.962 1.00 86.25 82 PHE A N 1
ATOM 668 C CA . PHE A 1 82 ? 25.387 -1.321 -31.175 1.00 86.25 82 PHE A CA 1
ATOM 669 C C . PHE A 1 82 ? 26.332 -0.183 -31.585 1.00 86.25 82 PHE A C 1
ATOM 671 O O . PHE A 1 82 ? 26.707 -0.088 -32.753 1.00 86.25 82 PHE A O 1
ATOM 678 N N . ILE A 1 83 ? 26.793 0.630 -30.625 1.00 87.31 83 ILE A N 1
ATOM 679 C CA . ILE A 1 83 ? 27.805 1.672 -30.861 1.00 87.31 83 ILE A CA 1
ATOM 680 C C . ILE A 1 83 ? 29.117 1.054 -31.364 1.00 87.31 83 ILE A C 1
ATOM 682 O O . ILE A 1 83 ? 29.702 1.568 -32.315 1.00 87.31 83 ILE A O 1
ATOM 686 N N . GLN A 1 84 ? 29.568 -0.058 -30.771 1.00 87.44 84 GLN A N 1
ATOM 687 C CA . GLN A 1 84 ? 30.771 -0.771 -31.223 1.00 87.44 84 GLN A CA 1
ATOM 688 C C . GLN A 1 84 ? 30.641 -1.321 -32.650 1.00 87.44 84 GLN A C 1
ATOM 690 O O . GLN A 1 84 ? 31.617 -1.341 -33.390 1.00 87.44 84 GLN A O 1
ATOM 695 N N . LEU A 1 85 ? 29.447 -1.758 -33.049 1.00 84.75 85 LEU A N 1
ATOM 696 C CA . LEU A 1 85 ? 29.189 -2.287 -34.390 1.00 84.75 85 LEU A CA 1
ATOM 697 C C . LEU A 1 85 ? 29.207 -1.185 -35.456 1.00 84.75 85 LEU A C 1
ATOM 699 O O . LEU A 1 85 ? 29.701 -1.387 -36.564 1.00 84.75 85 LEU A O 1
ATOM 703 N N . ILE A 1 86 ? 28.677 -0.009 -35.116 1.00 85.69 86 ILE A N 1
ATOM 704 C CA . ILE A 1 86 ? 28.553 1.120 -36.045 1.00 85.69 86 ILE A CA 1
ATOM 705 C C . ILE A 1 86 ? 29.833 1.958 -36.110 1.00 85.69 86 ILE A C 1
ATOM 707 O O . ILE A 1 86 ? 30.078 2.582 -37.143 1.00 85.69 86 ILE A O 1
ATOM 711 N N . SER A 1 87 ? 30.683 1.933 -35.077 1.00 81.38 87 SER A N 1
ATOM 712 C CA . SER A 1 87 ? 31.954 2.677 -35.049 1.00 81.38 87 SER A CA 1
ATOM 713 C C . SER A 1 87 ? 32.939 2.259 -36.149 1.00 81.38 87 SER A C 1
ATOM 715 O O . SER A 1 87 ? 33.774 3.055 -36.570 1.00 81.38 87 SER A O 1
ATOM 717 N N . ALA A 1 88 ? 32.811 1.033 -36.665 1.00 79.94 88 ALA A N 1
ATOM 718 C CA . ALA A 1 88 ? 33.570 0.548 -37.817 1.00 79.94 88 ALA A CA 1
ATOM 719 C C . ALA A 1 88 ? 33.043 1.080 -39.167 1.00 79.94 88 ALA A C 1
ATOM 721 O O . ALA A 1 88 ? 33.666 0.863 -40.207 1.00 79.94 88 ALA A O 1
ATOM 722 N N . SER A 1 89 ? 31.895 1.763 -39.179 1.00 79.69 89 SER A N 1
ATOM 723 C CA . SER A 1 89 ? 31.291 2.323 -40.387 1.00 79.69 89 SER A CA 1
ATOM 724 C C . SER A 1 89 ? 31.695 3.789 -40.599 1.00 79.69 89 SER A C 1
ATOM 726 O O . SER A 1 89 ? 31.759 4.584 -39.662 1.00 79.69 89 SER A O 1
ATOM 728 N N . LEU A 1 90 ? 31.914 4.174 -41.860 1.00 78.44 90 LEU A N 1
ATOM 729 C CA . LEU A 1 90 ? 32.163 5.562 -42.287 1.00 78.44 90 LEU A CA 1
ATOM 730 C C . LEU A 1 90 ? 30.870 6.345 -42.586 1.00 78.44 90 LEU A C 1
ATOM 732 O O . LEU A 1 90 ? 30.915 7.458 -43.107 1.00 78.44 90 LEU A O 1
ATOM 736 N N . ASN A 1 91 ? 29.699 5.771 -42.299 1.00 85.81 91 ASN A N 1
ATOM 737 C CA . ASN A 1 91 ? 28.424 6.351 -42.701 1.00 85.81 91 ASN A CA 1
ATOM 738 C C . ASN A 1 91 ? 27.858 7.274 -41.611 1.00 85.81 91 ASN A C 1
ATOM 740 O O . ASN A 1 91 ? 27.302 6.819 -40.616 1.00 85.81 91 ASN A O 1
ATOM 744 N N . VAL A 1 92 ? 27.942 8.584 -41.840 1.00 83.12 92 VAL A N 1
ATOM 745 C CA . VAL A 1 92 ? 27.444 9.627 -40.924 1.00 83.12 92 VAL A CA 1
ATOM 746 C C . VAL A 1 92 ? 25.949 9.472 -40.603 1.00 83.12 92 VAL A C 1
ATOM 748 O O . VAL A 1 92 ? 25.536 9.698 -39.466 1.00 83.12 92 VAL A O 1
ATOM 751 N N . TRP A 1 93 ? 25.133 9.019 -41.561 1.00 85.88 93 TRP A N 1
ATOM 752 C CA . TRP A 1 93 ? 23.696 8.813 -41.345 1.00 85.88 93 TRP A CA 1
ATOM 753 C C . TRP A 1 93 ? 23.399 7.679 -40.361 1.00 85.88 93 TRP A C 1
ATOM 755 O O . TRP A 1 93 ? 22.418 7.753 -39.621 1.00 85.88 93 TRP A O 1
ATOM 765 N N . LEU A 1 94 ? 24.263 6.661 -40.302 1.00 84.31 94 LEU A N 1
ATOM 766 C CA . LEU A 1 94 ? 24.148 5.570 -39.334 1.00 84.31 94 LEU A CA 1
ATOM 767 C C . LEU A 1 94 ? 24.386 6.063 -37.900 1.00 84.31 94 LEU A C 1
ATOM 769 O O . LEU A 1 94 ? 23.651 5.662 -37.002 1.00 84.31 94 LEU A O 1
ATOM 773 N N . TYR A 1 95 ? 25.329 6.985 -37.686 1.00 85.44 95 TYR A N 1
ATOM 774 C CA . TYR A 1 95 ? 25.539 7.604 -36.371 1.00 85.44 95 TYR A CA 1
ATOM 775 C C . TYR A 1 95 ? 24.348 8.463 -35.935 1.00 85.44 95 TYR A C 1
ATOM 777 O O . TYR A 1 95 ? 23.942 8.408 -34.775 1.00 85.44 95 TYR A O 1
ATOM 785 N N . LEU A 1 96 ? 23.755 9.223 -36.862 1.00 86.69 96 LEU A N 1
ATOM 786 C CA . LEU A 1 96 ? 22.591 10.063 -36.571 1.00 86.69 96 LEU A CA 1
ATOM 787 C C . LEU A 1 96 ? 21.361 9.219 -36.196 1.00 86.69 96 LEU A C 1
ATOM 789 O O . LEU A 1 96 ? 20.704 9.492 -35.190 1.00 86.69 96 LEU A O 1
ATOM 793 N N . LEU A 1 97 ? 21.095 8.148 -36.950 1.00 86.81 97 LEU A N 1
ATOM 794 C CA . LEU A 1 97 ? 20.032 7.188 -36.637 1.00 86.81 97 LEU A CA 1
ATOM 795 C C . LEU A 1 97 ? 20.288 6.453 -35.316 1.00 86.81 97 LEU A C 1
ATOM 797 O O . LEU A 1 97 ? 19.359 6.271 -34.528 1.00 86.81 97 LEU A O 1
ATOM 801 N N . ALA A 1 98 ? 21.537 6.072 -35.041 1.00 85.69 98 ALA A N 1
ATOM 802 C CA . ALA A 1 98 ? 21.904 5.426 -33.787 1.00 85.69 98 ALA A CA 1
ATOM 803 C C . ALA A 1 98 ? 21.679 6.341 -32.577 1.00 85.69 98 ALA A C 1
ATOM 805 O O . ALA A 1 98 ? 21.090 5.914 -31.585 1.00 85.69 98 ALA A O 1
ATOM 806 N N . GLY A 1 99 ? 22.073 7.613 -32.679 1.00 87.00 99 GLY A N 1
ATOM 807 C CA . GLY A 1 99 ? 21.819 8.616 -31.647 1.00 87.00 99 GLY A CA 1
ATOM 808 C C . GLY A 1 99 ? 20.326 8.828 -31.386 1.00 87.00 99 GLY A C 1
ATOM 809 O O . GLY A 1 99 ? 19.911 8.873 -30.229 1.00 87.00 99 GLY A O 1
ATOM 810 N N . MET A 1 100 ? 19.499 8.880 -32.439 1.00 91.44 100 MET A N 1
ATOM 811 C CA . MET A 1 100 ? 18.040 8.971 -32.295 1.00 91.44 100 MET A CA 1
ATOM 812 C C . MET A 1 100 ? 17.439 7.736 -31.616 1.00 91.44 100 MET A C 1
ATOM 814 O O . MET A 1 100 ? 16.626 7.885 -30.708 1.00 91.44 100 MET A O 1
ATOM 818 N N . LEU A 1 101 ? 17.844 6.526 -32.011 1.00 89.06 101 LEU A N 1
ATOM 819 C CA . LEU A 1 101 ? 17.338 5.282 -31.422 1.00 89.06 101 LEU A CA 1
ATOM 820 C C . LEU A 1 101 ? 17.702 5.156 -29.939 1.00 89.06 101 LEU A C 1
ATOM 822 O O . LEU A 1 101 ? 16.843 4.823 -29.121 1.00 89.06 101 LEU A O 1
ATOM 826 N N . ILE A 1 102 ? 18.949 5.470 -29.580 1.00 91.50 102 ILE A N 1
ATOM 827 C CA . ILE A 1 102 ? 19.403 5.452 -28.184 1.00 91.50 102 ILE A CA 1
ATOM 828 C C . ILE A 1 102 ? 18.704 6.558 -27.383 1.00 91.50 102 ILE A C 1
ATOM 830 O O . ILE A 1 102 ? 18.259 6.310 -26.265 1.00 91.50 102 ILE A O 1
ATOM 834 N N . GLY A 1 103 ? 18.541 7.756 -27.953 1.00 90.06 103 GLY A N 1
ATOM 835 C CA . GLY A 1 103 ? 17.826 8.863 -27.315 1.00 90.06 103 GLY A CA 1
ATOM 836 C C . GLY A 1 103 ? 16.353 8.546 -27.045 1.00 90.06 103 GLY A C 1
ATOM 837 O O . GLY A 1 103 ? 15.871 8.753 -25.931 1.00 90.06 103 GLY A O 1
ATOM 838 N N . LEU A 1 104 ? 15.648 7.972 -28.026 1.00 92.31 104 LEU A N 1
ATOM 839 C CA . LEU A 1 104 ? 14.259 7.530 -27.869 1.00 92.31 104 LEU A CA 1
ATOM 840 C C . LEU A 1 104 ? 14.146 6.412 -26.827 1.00 92.31 104 LEU A C 1
ATOM 842 O O . LEU A 1 104 ? 13.311 6.505 -25.928 1.00 92.31 104 LEU A O 1
ATOM 846 N N . GLY A 1 105 ? 15.022 5.407 -26.883 1.00 89.56 105 GLY A N 1
ATOM 847 C CA . GLY A 1 105 ? 15.058 4.328 -25.894 1.00 89.56 105 GLY A CA 1
ATOM 848 C C . GLY A 1 105 ? 15.353 4.822 -24.474 1.00 89.56 105 GLY A C 1
ATOM 849 O O . GLY A 1 105 ? 14.682 4.416 -23.525 1.00 89.56 105 GLY A O 1
ATOM 850 N N . GLY A 1 106 ? 16.282 5.770 -24.328 1.00 89.69 106 GLY A N 1
ATOM 851 C CA . GLY A 1 106 ? 16.589 6.421 -23.055 1.00 89.69 106 GLY A CA 1
ATOM 852 C C . GLY A 1 106 ? 15.413 7.236 -22.515 1.00 89.69 106 GLY A C 1
ATOM 853 O O . GLY A 1 106 ? 15.084 7.127 -21.336 1.00 89.69 106 GLY A O 1
ATOM 854 N N . SER A 1 107 ? 14.721 7.993 -23.372 1.00 89.25 107 SER A N 1
ATOM 855 C CA . SER A 1 107 ? 13.523 8.747 -22.975 1.00 89.25 107 SER A CA 1
ATOM 856 C C . SER A 1 107 ? 12.375 7.833 -22.527 1.00 89.25 107 SER A C 1
ATOM 858 O O . SER A 1 107 ? 11.712 8.124 -21.532 1.00 89.25 107 SER A O 1
ATOM 860 N N . ALA A 1 108 ? 12.191 6.688 -23.192 1.00 87.94 108 ALA A N 1
ATOM 861 C CA . ALA A 1 108 ? 11.199 5.688 -22.812 1.00 87.94 108 ALA A CA 1
ATOM 862 C C . ALA A 1 108 ? 11.534 5.037 -21.460 1.00 87.94 108 ALA A C 1
ATOM 864 O O . ALA A 1 108 ? 10.644 4.846 -20.634 1.00 87.94 108 ALA A O 1
ATOM 865 N N . LEU A 1 109 ? 12.813 4.747 -21.194 1.00 89.25 109 LEU A N 1
ATOM 866 C CA . LEU A 1 109 ? 13.258 4.242 -19.892 1.00 89.25 109 LEU A CA 1
ATOM 867 C C . LEU A 1 109 ? 13.086 5.273 -18.776 1.00 89.25 109 LEU A C 1
ATOM 869 O O . LEU A 1 109 ? 12.628 4.916 -17.695 1.00 89.25 109 LEU A O 1
ATOM 873 N N . LEU A 1 110 ? 13.407 6.544 -19.032 1.00 88.81 110 LEU A N 1
ATOM 874 C CA . LEU A 1 110 ? 13.171 7.621 -18.070 1.00 88.81 110 LEU A CA 1
ATOM 875 C C . LEU A 1 110 ? 11.683 7.748 -17.742 1.00 88.81 110 LEU A C 1
ATOM 877 O O . LEU A 1 110 ? 11.330 7.798 -16.569 1.00 88.81 110 LEU A O 1
ATOM 881 N N . TYR A 1 111 ? 10.816 7.703 -18.756 1.00 89.81 111 TYR A N 1
ATOM 882 C CA . TYR A 1 111 ? 9.369 7.716 -18.556 1.00 89.81 111 TYR A CA 1
ATOM 883 C C . TYR A 1 111 ? 8.886 6.541 -17.691 1.00 89.81 111 TYR A C 1
ATOM 885 O O . TYR A 1 111 ? 8.040 6.728 -16.819 1.00 89.81 111 TYR A O 1
ATOM 893 N N . LEU A 1 112 ? 9.455 5.347 -17.888 1.00 86.81 112 LEU A N 1
ATOM 894 C CA . LEU A 1 112 ? 9.158 4.161 -17.080 1.00 86.81 112 LEU A CA 1
ATOM 895 C C . LEU A 1 112 ? 9.676 4.254 -15.633 1.00 86.81 112 LEU A C 1
ATOM 897 O O . LEU A 1 112 ? 9.120 3.593 -14.765 1.00 86.81 112 LEU A O 1
ATOM 901 N N . TRP A 1 113 ? 10.715 5.051 -15.366 1.00 84.12 113 TRP A N 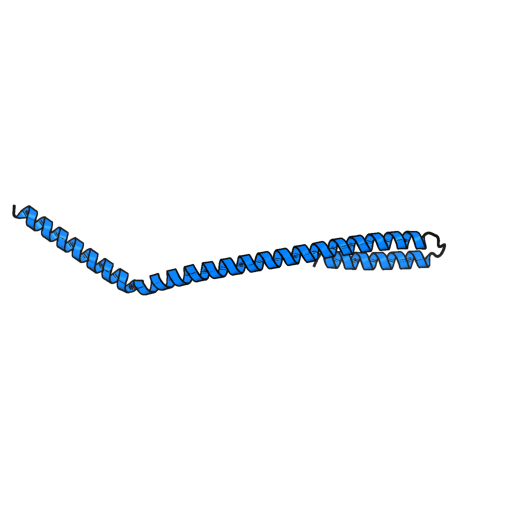1
ATOM 902 C CA . TRP A 1 113 ? 11.251 5.284 -14.016 1.00 84.12 113 TRP A CA 1
ATOM 903 C C . TRP A 1 113 ? 10.516 6.380 -13.238 1.00 84.12 113 TRP A C 1
ATOM 905 O O . TRP A 1 113 ? 10.553 6.385 -12.009 1.00 84.12 113 TRP A O 1
ATOM 915 N N . THR A 1 114 ? 9.893 7.329 -13.938 1.00 83.00 114 THR A N 1
ATOM 916 C CA . THR A 1 114 ? 9.158 8.454 -13.337 1.00 83.00 114 THR A CA 1
ATOM 917 C C . THR A 1 114 ? 7.657 8.203 -13.174 1.00 83.00 114 THR A C 1
ATOM 919 O O . THR A 1 114 ? 6.960 9.072 -12.652 1.00 83.00 114 THR A O 1
ATOM 922 N N . ARG A 1 115 ? 7.155 7.063 -13.657 1.00 68.06 115 ARG A N 1
ATOM 923 C CA . ARG A 1 115 ? 5.759 6.629 -13.534 1.00 68.06 115 ARG A CA 1
ATOM 924 C C . ARG A 1 115 ? 5.603 5.674 -12.357 1.00 68.06 115 ARG A C 1
ATOM 926 O O . ARG A 1 115 ? 4.546 5.771 -11.699 1.00 68.06 115 ARG A O 1
#

Mean predicted aligned error: 13.01 Å

pLDDT: mean 86.37, std 6.38, range [56.44, 93.75]

Sequence (115 aa):
MAEVEEIKDEVIATVESELDAWESFYRKFKKDYAKISEYEKRIKELEEELEKRDSLVKKKLEKERGSLLVLTGGFIAASLLFIQLISASLNVWLYLLAGMLIGLGGSALLYLWTR